Protein AF-A0A735IPE5-F1 (afdb_monomer)

Foldseek 3Di:
DVVCVVVVHWDADPPPRQTRVDPVSVVVVVVVVVVVVVVVVVVVVVVVVVVVVLVVVLVVCVVVVNDNVVSCVVSVDPD

pLDDT: mean 90.32, std 7.16, range [58.31, 98.12]

Organism: Salmonella typhisuis (NCBI:txid41529)

Secondary structure (DSSP, 8-state):
-HHHHHTTPPPB-SSS--BTTSHHHHHHHHHHHHHHHHHHHHHHHHHHHHHHHHHHHHHHHHHTT--HHHHHHHHT---

InterPro domains:
  IPR006119 Resolvase, N-terminal catalytic domain [PF00239] (1-57)
  IPR006119 Resolvase, N-terminal catalytic domain [PS51736] (1-58)
  IPR036162 Resolvase-like, N-terminal catalytic domain superfamily [G3DSA:3.40.50.1390] (1-65)
  IPR036162 Resolvase-like, N-terminal catalytic domain superfamily [SSF53041] (2-57)
  IPR050639 Site-specific recombinase resolvase [PTHR30461] (2-67)

Radius of gyration: 22.96 Å; Cα contacts (8 Å, |Δi|>4): 42; chains: 1; bounding box: 42×21×59 Å

Structure (mmCIF, N/CA/C/O backbone):
data_AF-A0A735IPE5-F1
#
_entry.id   AF-A0A735IPE5-F1
#
loop_
_atom_site.group_PDB
_atom_site.id
_atom_site.type_symbol
_atom_site.label_atom_id
_atom_site.label_alt_id
_atom_site.label_comp_id
_atom_site.label_asym_id
_atom_site.label_entity_id
_atom_site.label_seq_id
_atom_site.pdbx_PDB_ins_code
_atom_site.Cartn_x
_atom_site.Cartn_y
_atom_site.Cartn_z
_atom_site.occupancy
_atom_site.B_iso_or_equiv
_atom_site.auth_seq_id
_atom_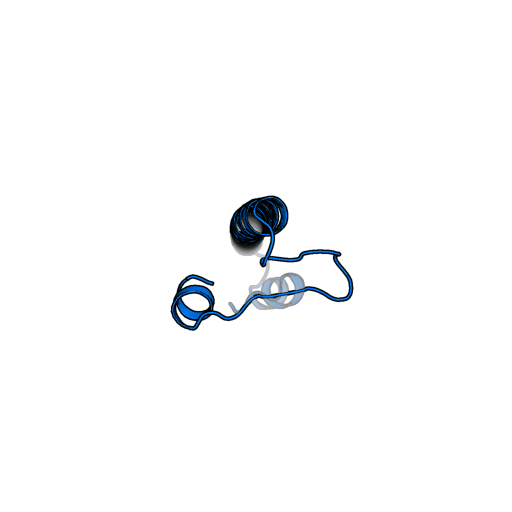site.auth_comp_id
_atom_site.auth_asym_id
_atom_site.auth_atom_i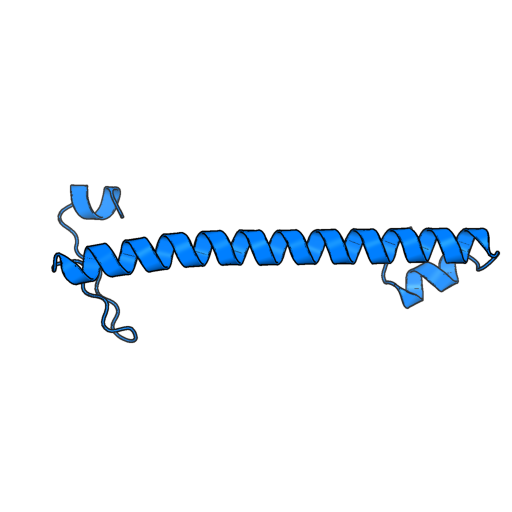d
_atom_site.pdbx_PDB_model_num
ATOM 1 N N . MET A 1 1 ? -12.501 5.199 7.231 1.00 79.38 1 MET A N 1
ATOM 2 C CA . MET A 1 1 ? -12.395 5.003 8.697 1.00 79.38 1 MET A CA 1
ATOM 3 C C . MET A 1 1 ? -13.115 6.080 9.476 1.00 79.38 1 MET A C 1
ATOM 5 O O . MET A 1 1 ? -13.875 5.713 10.357 1.00 79.38 1 MET A O 1
ATOM 9 N N . GLU A 1 2 ? -12.916 7.361 9.151 1.00 81.69 2 GLU A N 1
ATOM 10 C CA . GLU A 1 2 ? -13.650 8.468 9.786 1.00 81.69 2 GLU A CA 1
ATOM 11 C C . GLU A 1 2 ? -15.170 8.225 9.756 1.00 81.69 2 GLU A C 1
ATOM 13 O O . GLU A 1 2 ? -15.798 8.164 10.804 1.00 81.69 2 GLU A O 1
ATOM 18 N N . GLU A 1 3 ? -15.713 7.882 8.583 1.00 89.75 3 GLU A N 1
ATOM 19 C CA . GLU A 1 3 ? -17.136 7.553 8.398 1.00 89.75 3 GLU A CA 1
ATOM 20 C C . GLU A 1 3 ? -17.620 6.364 9.258 1.00 89.75 3 GLU A C 1
ATOM 22 O O 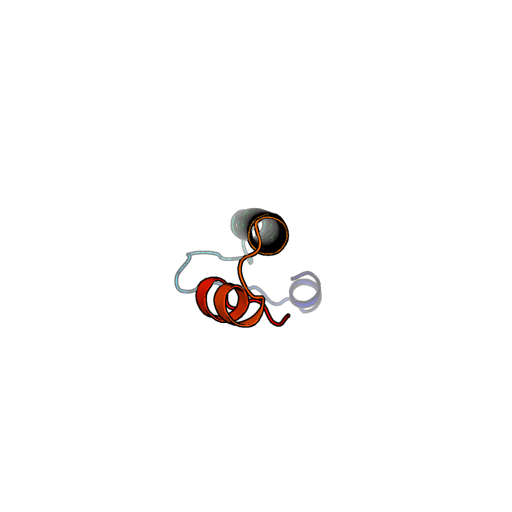. GLU A 1 3 ? -18.711 6.386 9.824 1.00 89.75 3 GLU A O 1
ATOM 27 N N . LEU A 1 4 ? -16.806 5.309 9.403 1.00 88.00 4 LEU A N 1
ATOM 28 C CA . LEU A 1 4 ? -17.149 4.169 10.267 1.00 88.00 4 LEU A CA 1
ATOM 29 C C . LEU A 1 4 ? -17.194 4.597 11.736 1.00 88.00 4 LEU A C 1
ATOM 31 O O . LEU A 1 4 ? -18.082 4.177 12.475 1.00 88.00 4 LEU A O 1
ATOM 35 N N . ARG A 1 5 ? -16.270 5.475 12.138 1.00 84.06 5 ARG A N 1
ATOM 36 C CA . ARG A 1 5 ? -16.182 6.003 13.499 1.00 84.06 5 ARG A CA 1
ATOM 37 C C . ARG A 1 5 ? -17.357 6.923 13.823 1.00 84.06 5 ARG A C 1
ATOM 39 O O . ARG A 1 5 ? -17.928 6.796 14.901 1.00 84.06 5 ARG A O 1
ATOM 46 N N . GLU A 1 6 ? -17.753 7.787 12.891 1.00 90.75 6 GLU A N 1
ATOM 47 C CA . GLU A 1 6 ? -18.951 8.637 13.000 1.00 90.75 6 GLU A CA 1
ATOM 48 C C . GLU A 1 6 ? -20.228 7.810 13.187 1.00 90.75 6 GLU A C 1
ATOM 50 O O . GLU A 1 6 ? -21.147 8.217 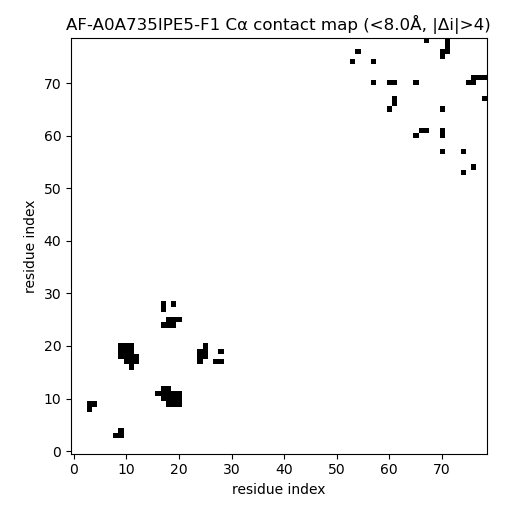13.893 1.00 90.75 6 GLU A O 1
ATOM 55 N N . ARG A 1 7 ? -20.257 6.603 12.616 1.00 93.88 7 ARG A N 1
ATOM 56 C CA . ARG A 1 7 ? -21.355 5.640 12.755 1.00 93.88 7 ARG A CA 1
ATOM 57 C C . ARG A 1 7 ? -21.233 4.732 13.986 1.00 93.88 7 ARG A C 1
ATOM 59 O O . ARG A 1 7 ? -22.061 3.840 14.152 1.00 93.88 7 ARG A O 1
ATOM 66 N N . GLY A 1 8 ? -20.213 4.915 14.830 1.00 90.50 8 GLY A N 1
ATOM 67 C CA . GLY A 1 8 ? -19.966 4.083 16.015 1.00 90.50 8 GLY A CA 1
ATOM 68 C C . GLY A 1 8 ? -19.519 2.647 15.704 1.00 90.50 8 GLY A C 1
ATOM 69 O O . GLY A 1 8 ? -19.644 1.767 16.554 1.00 90.50 8 GLY A O 1
ATOM 70 N N . VAL A 1 9 ? -19.017 2.389 14.494 1.00 92.94 9 VAL A N 1
ATOM 71 C CA . VAL A 1 9 ? -18.603 1.059 14.031 1.00 92.94 9 VAL A CA 1
ATOM 72 C C . VAL A 1 9 ? -17.098 0.870 14.222 1.00 92.94 9 VAL A C 1
ATOM 74 O O . VAL A 1 9 ? -16.294 1.695 13.791 1.00 92.94 9 VAL A O 1
ATOM 77 N N . ASN A 1 10 ? -16.712 -0.263 14.816 1.00 90.06 10 ASN A N 1
ATOM 78 C CA . ASN A 1 10 ? -15.315 -0.675 14.945 1.00 90.06 10 ASN A CA 1
ATOM 79 C C . ASN A 1 10 ? -14.945 -1.699 13.865 1.00 90.06 10 ASN A C 1
ATOM 81 O O . ASN A 1 10 ? -15.707 -2.616 13.568 1.00 90.06 10 ASN A O 1
ATOM 85 N N . PHE A 1 11 ? -13.743 -1.565 13.315 1.00 89.25 11 PHE A N 1
ATOM 86 C CA . PHE A 1 11 ? -13.113 -2.553 12.445 1.00 89.25 11 PHE A CA 1
ATOM 87 C C . PHE A 1 11 ? -12.242 -3.511 13.260 1.00 89.25 11 PHE A C 1
ATOM 89 O O . PHE A 1 11 ? -11.417 -3.066 14.068 1.00 89.25 11 PHE A O 1
ATOM 96 N N . ARG A 1 12 ? -12.386 -4.811 12.997 1.00 90.50 12 ARG A N 1
ATOM 97 C CA . ARG A 1 12 ? -11.526 -5.857 13.543 1.00 90.50 12 ARG A CA 1
ATOM 98 C C . ARG A 1 12 ? -11.086 -6.805 12.431 1.00 90.50 12 ARG A C 1
ATOM 100 O O . ARG A 1 12 ? -11.933 -7.431 11.799 1.00 90.50 12 ARG A O 1
ATOM 107 N N . SER A 1 13 ? -9.778 -6.919 12.209 1.00 89.31 13 SER A N 1
ATOM 108 C CA . SER A 1 13 ? -9.221 -7.949 11.328 1.00 89.31 13 SER A CA 1
ATOM 109 C C . SER A 1 13 ? -9.188 -9.286 12.068 1.00 89.31 13 SER A C 1
ATOM 111 O O . SER A 1 13 ? -8.766 -9.359 13.223 1.00 89.31 13 SER A O 1
ATOM 113 N N . LEU A 1 14 ? -9.644 -10.345 11.398 1.00 88.94 14 LEU A N 1
ATOM 114 C CA . LEU A 1 14 ? -9.605 -11.712 11.925 1.00 88.94 14 LEU A CA 1
ATOM 115 C C . LEU A 1 14 ? -8.227 -12.360 11.749 1.00 88.94 14 LEU A C 1
ATOM 117 O O . LEU A 1 14 ? -7.880 -13.265 12.500 1.00 88.94 14 LEU A O 1
ATOM 121 N N . THR A 1 15 ? -7.454 -11.894 10.770 1.00 87.25 15 THR A N 1
ATOM 122 C CA . THR A 1 15 ? -6.152 -12.451 10.384 1.00 87.25 15 THR A CA 1
ATOM 123 C C . THR A 1 15 ? -4.990 -11.656 10.960 1.00 87.25 15 THR A C 1
ATOM 125 O O . THR A 1 15 ? -4.008 -12.240 11.404 1.00 87.25 15 THR A O 1
ATOM 128 N N . ASP A 1 16 ? -5.120 -10.331 11.021 1.00 74.88 16 ASP A N 1
ATOM 129 C CA . ASP A 1 16 ? -3.983 -9.431 11.268 1.00 74.88 16 ASP A CA 1
ATOM 130 C C . ASP A 1 16 ? -3.971 -8.855 12.691 1.00 74.88 16 ASP A C 1
ATOM 132 O O . ASP A 1 16 ? -3.202 -7.950 12.997 1.00 74.88 16 ASP A O 1
ATOM 136 N N . SER A 1 17 ? -4.838 -9.363 13.577 1.00 79.38 17 SER A N 1
ATOM 137 C CA . SER A 1 17 ? -4.980 -8.926 14.980 1.00 79.38 17 SER A CA 1
ATOM 138 C C . SER A 1 17 ? -5.176 -7.410 15.171 1.00 79.38 17 SER A C 1
ATOM 140 O O . SER A 1 17 ? -4.869 -6.861 16.228 1.00 79.38 17 SER A O 1
ATOM 142 N N . ILE A 1 18 ? -5.713 -6.714 14.166 1.00 88.38 18 ILE A N 1
ATOM 143 C CA . ILE A 1 18 ? -6.022 -5.283 14.254 1.00 88.38 18 ILE A CA 1
ATOM 144 C C . ILE A 1 18 ? -7.416 -5.118 14.853 1.00 88.38 18 ILE A C 1
ATOM 146 O O . ILE A 1 18 ? -8.38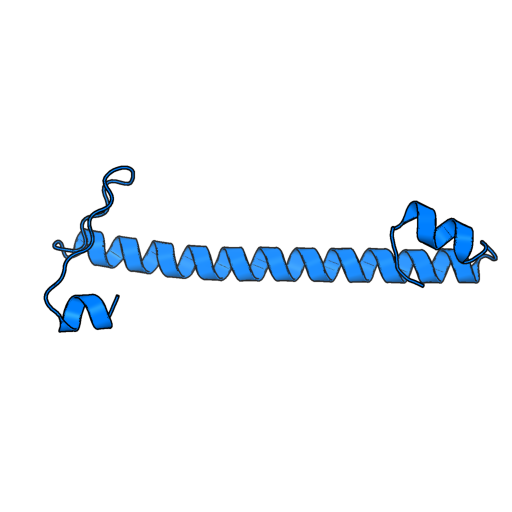9 -5.561 14.252 1.00 88.38 18 ILE A O 1
ATOM 150 N N . ASP A 1 19 ? -7.530 -4.439 15.996 1.00 91.50 19 ASP A N 1
ATOM 151 C CA . ASP A 1 19 ? -8.812 -4.093 16.622 1.00 91.50 19 ASP A CA 1
ATOM 152 C C . ASP A 1 19 ? -8.904 -2.586 16.900 1.00 91.50 19 ASP A C 1
ATOM 154 O O . ASP A 1 19 ? -8.324 -2.053 17.852 1.00 91.50 19 ASP A O 1
ATOM 158 N N . THR A 1 20 ? -9.667 -1.888 16.062 1.00 92.69 20 THR A N 1
ATOM 159 C CA . THR A 1 20 ? -9.811 -0.423 16.117 1.00 92.69 20 THR A CA 1
ATOM 160 C C . THR A 1 20 ? -10.746 0.071 17.224 1.00 92.69 20 THR A C 1
ATOM 162 O O . THR A 1 20 ? -10.846 1.282 17.442 1.00 92.69 20 THR A O 1
ATOM 165 N N . SER A 1 21 ? -11.357 -0.832 18.002 1.00 92.25 21 SER A N 1
ATOM 166 C CA . SER A 1 21 ? -12.002 -0.447 19.264 1.00 92.25 21 SER A CA 1
ATOM 167 C C . SER A 1 21 ? -10.976 0.040 20.299 1.00 92.25 21 SER A C 1
ATOM 169 O O . SER A 1 21 ? -11.276 0.899 21.132 1.00 92.25 21 SER A O 1
ATOM 171 N N . THR A 1 22 ? -9.719 -0.403 20.190 1.00 91.88 22 THR A N 1
ATOM 172 C CA . THR A 1 22 ? -8.628 -0.016 21.095 1.00 91.88 22 THR A CA 1
ATOM 173 C C . THR A 1 22 ? -7.831 1.189 20.567 1.00 91.88 22 THR A C 1
ATOM 175 O O . THR A 1 22 ? -7.669 1.338 19.351 1.00 91.88 22 THR A O 1
ATOM 178 N N . PRO A 1 23 ? -7.272 2.054 21.441 1.00 91.69 23 PRO A N 1
ATOM 179 C CA . PRO A 1 23 ? -6.386 3.141 21.009 1.00 91.69 23 PRO A CA 1
ATOM 180 C C . PRO A 1 23 ? -5.173 2.651 20.206 1.00 91.69 23 PRO A C 1
ATOM 182 O O . PRO A 1 23 ? -4.834 3.242 19.182 1.00 91.69 23 PRO A O 1
ATOM 185 N N . MET A 1 24 ? -4.562 1.541 20.632 1.00 91.44 24 MET A N 1
ATOM 186 C CA . MET A 1 24 ? -3.402 0.951 19.960 1.00 91.44 24 MET A CA 1
ATOM 187 C C . MET A 1 24 ? -3.758 0.421 18.566 1.00 91.44 24 MET A C 1
ATOM 189 O O . M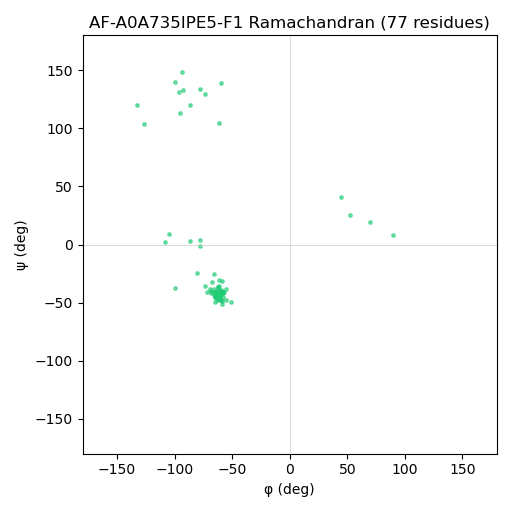ET A 1 24 ? -3.031 0.685 17.613 1.00 91.44 24 MET A O 1
ATOM 193 N N . GLY A 1 25 ? -4.895 -0.265 18.412 1.00 91.81 25 GLY A N 1
ATOM 194 C CA . GLY A 1 25 ? -5.319 -0.771 17.108 1.00 91.81 25 GLY A CA 1
ATOM 195 C C . GLY A 1 25 ? -5.685 0.339 16.121 1.00 91.81 25 GLY A C 1
ATOM 196 O O . GLY A 1 25 ? -5.396 0.205 14.935 1.00 91.81 25 GLY A O 1
ATOM 197 N N . ARG A 1 26 ? -6.229 1.474 16.588 1.00 91.38 26 ARG A N 1
ATOM 198 C CA . ARG A 1 26 ? -6.413 2.665 15.733 1.00 91.38 26 ARG A CA 1
ATOM 199 C C . ARG A 1 26 ? -5.085 3.254 15.276 1.00 91.38 26 ARG A C 1
ATOM 201 O O . ARG A 1 26 ? -4.934 3.558 14.098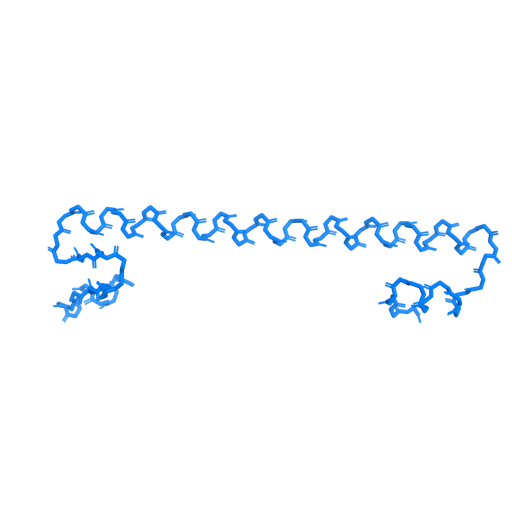 1.00 91.38 26 ARG A O 1
ATOM 208 N N . PHE A 1 27 ? -4.128 3.393 16.190 1.00 91.38 27 PHE A N 1
ATOM 209 C CA . PHE A 1 27 ? -2.793 3.890 15.862 1.00 91.38 27 PHE A CA 1
ATOM 210 C C . PHE A 1 27 ? -2.102 3.002 14.820 1.00 91.38 27 PHE A C 1
ATOM 212 O O . PHE A 1 27 ? -1.634 3.499 13.797 1.00 91.38 27 PHE A O 1
ATOM 219 N N . PHE A 1 28 ? -2.114 1.685 15.033 1.00 91.44 28 PHE A N 1
ATOM 220 C CA . PHE A 1 28 ? -1.515 0.737 14.099 1.00 91.44 28 PHE A CA 1
ATOM 221 C C . PHE A 1 28 ? -2.211 0.758 12.732 1.00 91.44 28 PHE A C 1
ATOM 223 O O . PHE A 1 28 ? -1.540 0.783 11.705 1.00 91.44 28 PHE A O 1
ATOM 230 N N . PHE A 1 29 ? -3.546 0.841 12.703 1.00 90.88 29 PHE A N 1
ATOM 231 C CA . PHE A 1 29 ? -4.297 0.979 11.454 1.00 90.88 29 PHE A CA 1
ATOM 232 C C . PHE A 1 29 ? -3.876 2.229 10.661 1.00 90.88 29 PHE A C 1
ATOM 234 O O . PHE A 1 29 ? -3.713 2.153 9.445 1.00 90.88 29 PHE A O 1
ATOM 241 N N . HIS A 1 30 ? -3.658 3.369 11.327 1.00 91.56 30 HIS A N 1
ATOM 242 C CA . HIS A 1 30 ? -3.182 4.586 10.663 1.00 91.56 30 HIS A CA 1
ATOM 243 C C . HIS A 1 30 ? -1.773 4.436 10.082 1.00 91.56 30 HIS A C 1
ATOM 245 O O . HIS A 1 30 ? -1.552 4.852 8.946 1.00 91.56 30 HIS A O 1
ATOM 251 N N . ILE A 1 31 ? -0.846 3.809 10.815 1.00 94.00 31 ILE A N 1
ATOM 252 C CA . ILE A 1 31 ? 0.500 3.515 10.297 1.00 94.00 31 ILE A CA 1
ATOM 253 C C . ILE A 1 31 ? 0.412 2.625 9.059 1.00 94.00 31 ILE A C 1
ATOM 255 O O . ILE A 1 31 ? 1.030 2.933 8.046 1.00 94.00 31 ILE A O 1
ATOM 259 N N . MET A 1 32 ? -0.379 1.552 9.116 1.00 92.00 32 MET A N 1
ATOM 260 C CA . MET A 1 32 ? -0.545 0.647 7.978 1.00 92.00 32 MET A CA 1
ATOM 261 C C . MET A 1 32 ? -1.164 1.352 6.768 1.00 92.00 32 MET A C 1
ATOM 263 O O . MET A 1 32 ? -0.749 1.094 5.643 1.00 92.00 32 MET A O 1
ATOM 267 N N . GLY A 1 33 ? -2.105 2.275 6.990 1.00 92.50 33 GLY A N 1
ATOM 268 C CA . GLY A 1 33 ? -2.650 3.124 5.930 1.00 92.50 33 GLY A CA 1
ATOM 269 C C . GLY A 1 33 ? -1.580 3.992 5.263 1.00 92.50 33 GLY A C 1
ATOM 270 O O . GLY A 1 33 ? -1.479 3.993 4.040 1.00 92.50 33 GLY A O 1
ATOM 271 N N . ALA A 1 34 ? -0.743 4.665 6.059 1.00 96.00 34 ALA A N 1
ATOM 272 C CA . ALA A 1 34 ? 0.355 5.486 5.546 1.00 96.00 34 ALA A CA 1
ATOM 273 C C . ALA A 1 34 ? 1.416 4.650 4.804 1.00 96.00 34 ALA A C 1
ATOM 275 O O . ALA A 1 34 ? 1.908 5.056 3.754 1.00 96.00 34 ALA A O 1
ATOM 276 N N . LEU A 1 35 ? 1.744 3.458 5.315 1.00 96.44 35 LEU A N 1
ATOM 277 C CA . LEU A 1 35 ? 2.661 2.533 4.646 1.00 96.44 35 LEU A CA 1
ATOM 278 C C . LEU A 1 35 ? 2.102 2.054 3.304 1.00 96.44 35 LEU A C 1
ATOM 280 O O . LEU A 1 35 ? 2.823 2.071 2.311 1.00 96.44 35 LEU A O 1
ATOM 284 N N . ALA A 1 36 ? 0.822 1.680 3.253 1.00 95.62 36 ALA A N 1
ATOM 285 C CA . ALA A 1 36 ? 0.178 1.244 2.017 1.00 95.62 36 ALA A CA 1
ATOM 286 C C . ALA A 1 36 ? 0.156 2.354 0.949 1.00 95.62 36 ALA A C 1
ATOM 288 O O . ALA A 1 36 ? 0.322 2.076 -0.241 1.00 95.62 36 ALA A O 1
ATOM 289 N N . GLU A 1 37 ? -0.024 3.613 1.359 1.00 96.94 37 GLU A N 1
ATOM 290 C CA . GLU A 1 37 ? 0.065 4.771 0.464 1.00 96.94 37 GLU A CA 1
ATOM 291 C C . GLU A 1 37 ? 1.487 4.950 -0.086 1.00 96.94 37 GLU A C 1
ATOM 293 O O . GLU A 1 37 ? 1.673 4.995 -1.302 1.00 96.94 37 GLU A O 1
ATOM 298 N N . MET A 1 38 ? 2.502 4.925 0.782 1.00 97.88 38 MET A N 1
ATOM 299 C CA . MET A 1 38 ? 3.907 4.994 0.367 1.00 97.88 38 MET A CA 1
ATOM 300 C C . MET A 1 38 ? 4.282 3.855 -0.596 1.00 97.88 38 MET A C 1
ATOM 302 O O . MET A 1 38 ? 4.923 4.081 -1.623 1.00 97.88 38 MET A O 1
ATOM 306 N N . GLU A 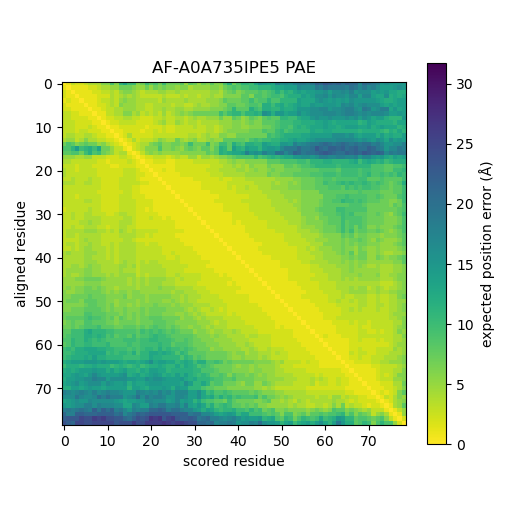1 39 ? 3.882 2.616 -0.303 1.00 98.06 39 GLU A N 1
ATOM 307 C CA . GLU A 1 39 ? 4.147 1.473 -1.182 1.00 98.06 39 GLU A CA 1
ATOM 308 C C . GLU A 1 39 ? 3.499 1.648 -2.557 1.00 98.06 39 GLU A C 1
ATOM 310 O O . GLU A 1 39 ? 4.122 1.354 -3.584 1.00 98.06 39 GLU A O 1
ATOM 315 N N . ARG A 1 40 ? 2.267 2.171 -2.597 1.00 97.44 40 ARG A N 1
ATOM 316 C CA . ARG A 1 40 ? 1.573 2.480 -3.848 1.00 97.44 40 ARG A CA 1
ATOM 317 C C . ARG A 1 40 ? 2.349 3.506 -4.669 1.00 97.44 40 ARG A C 1
ATOM 319 O O . ARG A 1 40 ? 2.500 3.307 -5.877 1.00 97.44 40 ARG A O 1
ATOM 326 N N . GLU A 1 41 ? 2.836 4.569 -4.040 1.00 98.12 41 GLU A N 1
ATOM 327 C CA . GLU A 1 41 ? 3.644 5.594 -4.706 1.00 98.12 41 GLU A CA 1
ATOM 328 C C . GLU A 1 41 ? 4.941 5.009 -5.273 1.00 98.12 41 GLU A C 1
ATOM 330 O O . GLU A 1 41 ? 5.232 5.197 -6.456 1.00 98.12 41 GLU A O 1
ATOM 335 N N . LEU A 1 42 ? 5.659 4.202 -4.486 1.00 98.06 42 LEU A N 1
ATOM 336 C CA . LEU A 1 42 ? 6.896 3.545 -4.919 1.00 98.06 42 LEU A CA 1
ATOM 337 C C . LEU A 1 42 ? 6.675 2.590 -6.101 1.00 98.06 42 LEU A C 1
ATOM 339 O O . LEU A 1 42 ? 7.502 2.520 -7.013 1.00 98.06 42 LEU A O 1
ATOM 343 N N . ILE A 1 43 ? 5.568 1.842 -6.118 1.00 97.44 43 ILE A N 1
ATOM 344 C CA . ILE A 1 43 ? 5.219 0.967 -7.249 1.00 97.44 43 ILE A CA 1
ATOM 345 C C . ILE A 1 43 ? 4.976 1.797 -8.515 1.00 97.44 43 ILE A C 1
ATOM 347 O O . ILE A 1 43 ? 5.461 1.442 -9.595 1.00 97.44 43 ILE A O 1
ATOM 351 N N . VAL A 1 44 ? 4.244 2.908 -8.396 1.00 98.00 44 VAL A N 1
ATOM 352 C CA . VAL A 1 44 ? 3.969 3.811 -9.522 1.00 98.00 44 VAL A CA 1
ATOM 353 C C . VAL A 1 44 ? 5.263 4.421 -10.054 1.00 98.00 44 VAL A C 1
ATOM 355 O O . VAL A 1 44 ? 5.478 4.419 -11.267 1.00 98.00 44 VAL A O 1
ATOM 358 N N . GLU A 1 45 ? 6.136 4.896 -9.169 1.00 97.38 45 GLU A N 1
ATOM 359 C CA . GLU A 1 45 ? 7.430 5.469 -9.536 1.00 97.38 45 GLU A CA 1
ATOM 360 C C . GLU A 1 45 ? 8.289 4.462 -10.308 1.00 97.38 45 GLU A C 1
ATOM 362 O O . GLU A 1 45 ? 8.718 4.744 -11.429 1.00 97.38 45 GLU A O 1
ATOM 367 N N . ARG A 1 46 ? 8.457 3.243 -9.776 1.00 97.12 46 ARG A N 1
ATOM 368 C CA . ARG A 1 46 ? 9.226 2.180 -10.448 1.00 97.12 46 ARG A CA 1
ATOM 369 C C . ARG A 1 46 ? 8.644 1.817 -11.808 1.00 97.12 46 ARG A C 1
ATOM 371 O O . ARG A 1 46 ? 9.394 1.600 -12.757 1.00 97.12 46 ARG A O 1
ATOM 378 N N . THR A 1 47 ? 7.318 1.773 -11.916 1.00 96.38 47 THR A N 1
ATOM 379 C CA . THR A 1 47 ? 6.642 1.480 -13.186 1.00 96.38 47 THR A CA 1
ATOM 380 C C . THR A 1 47 ? 6.939 2.565 -14.220 1.00 96.38 47 THR A C 1
ATOM 382 O O . THR A 1 47 ? 7.286 2.256 -15.359 1.00 96.38 47 THR A O 1
ATOM 385 N N . ARG A 1 48 ? 6.858 3.842 -13.827 1.00 96.25 48 ARG A N 1
ATOM 386 C CA . ARG A 1 48 ? 7.177 4.974 -14.710 1.00 96.25 48 ARG A CA 1
ATOM 387 C C . ARG A 1 48 ? 8.638 4.955 -15.147 1.00 96.25 48 ARG A C 1
ATOM 389 O O . ARG A 1 48 ? 8.893 5.027 -16.346 1.00 96.25 48 ARG A O 1
ATOM 396 N N . ALA A 1 49 ? 9.567 4.767 -14.212 1.00 95.56 49 ALA A N 1
ATOM 397 C CA . ALA A 1 49 ? 10.993 4.672 -14.515 1.00 95.56 49 ALA A CA 1
ATOM 398 C C . ALA A 1 49 ? 11.299 3.521 -15.492 1.00 95.56 49 ALA A C 1
ATOM 400 O O . ALA A 1 49 ? 12.056 3.691 -16.449 1.00 95.56 49 ALA A O 1
ATOM 401 N N . GLY A 1 50 ? 10.661 2.359 -15.306 1.00 93.31 50 GLY A N 1
ATOM 402 C CA . GLY A 1 50 ? 10.780 1.225 -16.224 1.00 93.31 50 GLY A CA 1
ATOM 403 C C . GLY A 1 50 ? 10.263 1.538 -17.633 1.00 93.31 50 GLY A C 1
ATOM 404 O O . GLY A 1 50 ? 10.938 1.239 -18.620 1.00 93.31 50 GLY A O 1
ATOM 405 N N . LEU A 1 51 ? 9.101 2.192 -17.740 1.00 92.50 51 LEU A N 1
ATOM 406 C CA . LEU A 1 51 ? 8.528 2.610 -19.024 1.00 92.50 51 LEU A CA 1
ATOM 407 C C . LEU A 1 51 ? 9.403 3.646 -19.741 1.00 92.50 51 LEU A C 1
ATOM 409 O O . LEU A 1 51 ? 9.594 3.556 -20.954 1.00 92.50 51 LEU A O 1
ATOM 413 N N . GLU A 1 52 ? 9.954 4.618 -19.017 1.00 93.44 52 GLU A N 1
ATOM 414 C CA . GLU A 1 52 ? 10.878 5.610 -19.575 1.00 93.44 52 GLU A CA 1
ATOM 415 C C . GLU A 1 52 ? 12.160 4.958 -20.097 1.00 93.44 52 GLU A C 1
ATOM 417 O O . GLU A 1 52 ? 12.568 5.226 -21.230 1.00 93.44 52 GLU A O 1
ATOM 422 N N . ALA A 1 53 ? 12.748 4.036 -19.330 1.00 92.81 53 ALA A N 1
ATOM 423 C CA . ALA A 1 53 ? 13.922 3.283 -19.758 1.00 92.81 53 ALA A CA 1
ATOM 424 C C . ALA A 1 53 ? 13.641 2.443 -21.018 1.00 92.81 53 ALA A C 1
ATOM 426 O O . ALA A 1 53 ? 14.439 2.451 -21.961 1.00 92.81 53 ALA A O 1
ATOM 427 N N . ALA A 1 54 ? 12.487 1.769 -21.080 1.00 90.88 54 ALA A N 1
ATOM 428 C CA . ALA A 1 54 ? 12.068 0.996 -22.249 1.00 90.88 54 ALA A CA 1
ATOM 429 C C . ALA A 1 54 ? 11.856 1.884 -23.489 1.00 90.88 54 ALA A C 1
ATOM 431 O O . ALA A 1 54 ? 12.290 1.534 -24.592 1.00 90.88 54 ALA A O 1
ATOM 432 N N . ARG A 1 55 ? 11.254 3.069 -23.321 1.00 89.69 55 ARG A N 1
ATOM 433 C CA . ARG A 1 55 ? 11.078 4.059 -24.398 1.00 89.69 55 ARG A CA 1
ATOM 434 C C . ARG A 1 55 ? 12.411 4.607 -24.897 1.00 89.69 55 ARG A C 1
ATOM 436 O O . ARG A 1 55 ? 12.630 4.657 -26.106 1.00 89.69 55 ARG A O 1
ATOM 443 N N . ALA A 1 56 ? 13.318 4.968 -23.991 1.00 92.00 56 ALA A N 1
ATOM 444 C CA . ALA A 1 56 ? 14.655 5.432 -24.352 1.00 92.00 56 ALA A CA 1
ATOM 445 C C . ALA A 1 56 ? 15.426 4.350 -25.123 1.00 92.00 56 ALA A C 1
ATOM 447 O O . ALA A 1 56 ? 16.038 4.627 -26.155 1.00 92.00 56 ALA A O 1
ATOM 448 N N . GLN A 1 57 ? 15.343 3.094 -24.673 1.00 92.19 57 GLN A N 1
ATOM 449 C CA . GLN A 1 57 ? 15.938 1.957 -25.371 1.00 92.19 57 GLN A CA 1
ATOM 450 C C . GLN A 1 57 ? 15.340 1.756 -26.767 1.00 92.19 57 GLN A C 1
ATOM 452 O O . GLN A 1 57 ? 16.085 1.614 -27.735 1.00 92.19 57 GLN A O 1
ATOM 457 N N . THR A 1 58 ? 14.015 1.811 -26.882 1.00 91.69 58 THR A N 1
ATOM 458 C CA . THR A 1 58 ? 13.297 1.739 -28.160 1.00 91.69 58 THR A CA 1
ATOM 459 C C . THR A 1 58 ? 13.782 2.819 -29.131 1.00 91.69 58 THR A C 1
ATOM 461 O O . THR A 1 58 ? 14.134 2.513 -30.271 1.00 91.69 58 THR A O 1
ATOM 464 N N . GLY A 1 59 ? 13.886 4.071 -28.669 1.00 91.44 59 GLY A N 1
ATOM 465 C CA . GLY A 1 59 ? 14.393 5.192 -29.465 1.00 91.44 59 GLY A CA 1
ATOM 466 C C . GLY A 1 59 ? 15.834 4.990 -29.939 1.00 91.44 59 GLY A C 1
ATOM 467 O O . GLY A 1 59 ? 16.127 5.219 -31.113 1.00 91.44 59 GLY A O 1
ATOM 468 N N . ARG A 1 60 ? 16.720 4.486 -29.067 1.00 94.12 60 ARG A N 1
ATOM 469 C CA . ARG A 1 60 ? 18.110 4.158 -29.433 1.00 94.12 60 ARG A CA 1
ATOM 470 C C . ARG A 1 60 ? 18.191 3.098 -30.531 1.00 94.12 60 ARG A C 1
ATOM 472 O O . ARG A 1 60 ? 18.950 3.272 -31.477 1.00 94.12 60 ARG A O 1
ATOM 479 N N . LEU A 1 61 ? 17.413 2.020 -30.425 1.00 93.31 61 LEU A N 1
ATOM 480 C CA . LEU A 1 61 ? 17.430 0.930 -31.407 1.00 93.31 61 LEU A CA 1
ATOM 481 C C . LEU A 1 61 ? 16.903 1.380 -32.773 1.00 93.31 61 LEU A C 1
ATOM 483 O O . LEU A 1 61 ? 17.500 1.049 -33.795 1.00 93.31 61 LEU A O 1
ATOM 487 N N . ILE A 1 62 ? 15.832 2.179 -32.793 1.00 91.12 62 ILE A N 1
ATOM 488 C CA . ILE A 1 62 ? 15.315 2.775 -34.033 1.00 91.12 62 ILE A CA 1
ATOM 489 C C . ILE A 1 62 ? 16.364 3.710 -34.651 1.00 91.12 62 ILE A C 1
ATOM 491 O O . ILE A 1 62 ? 16.620 3.628 -35.850 1.00 91.12 62 ILE A O 1
ATOM 495 N N . GLY A 1 63 ? 17.012 4.558 -33.843 1.00 92.50 63 GLY A N 1
ATOM 496 C CA . GLY A 1 63 ? 18.087 5.447 -34.300 1.00 92.50 63 GLY A CA 1
ATOM 497 C C . GLY A 1 63 ? 19.309 4.702 -34.853 1.00 92.50 63 GLY A C 1
ATOM 498 O O . GLY A 1 63 ? 19.946 5.180 -35.785 1.00 92.50 63 GLY A O 1
ATOM 499 N N . ALA A 1 64 ? 19.592 3.502 -34.341 1.00 95.44 64 ALA A N 1
ATOM 500 C CA . ALA A 1 64 ? 20.626 2.604 -34.857 1.00 95.44 64 ALA A CA 1
ATOM 501 C C . ALA A 1 64 ? 20.213 1.844 -36.139 1.00 95.44 64 ALA A C 1
ATOM 503 O O . ALA A 1 64 ? 20.963 0.995 -36.617 1.00 95.44 64 ALA A O 1
ATOM 504 N N . GLY A 1 65 ? 19.029 2.125 -36.697 1.00 93.81 65 GLY A N 1
ATOM 505 C CA . GLY A 1 65 ? 18.539 1.536 -37.945 1.00 93.81 65 GLY A CA 1
ATOM 506 C C . GLY A 1 65 ? 17.739 0.242 -37.779 1.00 93.81 65 GLY A C 1
ATOM 507 O O . GLY A 1 65 ? 17.404 -0.394 -38.780 1.00 93.81 65 GLY A O 1
ATOM 508 N N . ILE A 1 66 ? 17.400 -0.169 -36.550 1.00 94.50 66 ILE A N 1
ATOM 509 C CA . ILE A 1 66 ? 16.549 -1.347 -36.345 1.00 94.50 66 ILE A CA 1
ATOM 510 C C . ILE A 1 66 ? 15.094 -1.010 -36.729 1.00 94.50 66 ILE A C 1
ATOM 512 O O . ILE A 1 66 ? 14.547 -0.018 -36.240 1.00 94.50 66 ILE A O 1
ATOM 516 N N . PRO A 1 67 ? 14.424 -1.835 -37.563 1.00 93.31 67 PRO A N 1
ATOM 517 C CA . PRO A 1 67 ? 13.046 -1.584 -37.980 1.00 93.31 67 PRO A CA 1
ATOM 518 C C . PRO A 1 67 ? 12.070 -1.519 -36.802 1.00 93.31 67 PRO A C 1
ATOM 520 O O . PRO A 1 67 ? 12.111 -2.366 -35.905 1.00 93.31 67 PRO A O 1
ATOM 523 N N . ARG A 1 68 ? 11.125 -0.571 -36.851 1.00 89.44 68 ARG A N 1
ATOM 524 C CA . ARG A 1 68 ? 10.124 -0.345 -35.789 1.00 89.44 68 ARG A CA 1
ATOM 525 C C . ARG A 1 68 ? 9.315 -1.603 -35.467 1.00 89.44 68 ARG A C 1
ATOM 527 O O . ARG A 1 68 ? 9.096 -1.875 -34.292 1.00 89.44 68 ARG A O 1
ATOM 534 N N . GLN A 1 69 ? 8.955 -2.411 -36.475 1.00 91.00 69 GLN A N 1
ATOM 535 C CA . GLN A 1 69 ? 8.204 -3.657 -36.256 1.00 91.00 69 GLN A CA 1
ATOM 536 C C . GLN A 1 69 ? 8.983 -4.647 -35.383 1.00 91.00 69 GLN A C 1
ATOM 538 O O . GLN A 1 69 ? 8.398 -5.342 -34.561 1.00 91.00 69 GLN A O 1
ATOM 543 N N . ARG A 1 70 ? 10.313 -4.697 -35.532 1.00 88.88 70 ARG A N 1
ATOM 544 C CA . ARG A 1 70 ? 11.167 -5.595 -34.747 1.00 88.88 70 ARG A CA 1
ATOM 545 C C . ARG A 1 70 ? 11.271 -5.133 -33.295 1.00 88.88 70 ARG A C 1
ATOM 547 O O . ARG A 1 70 ? 11.212 -5.961 -32.395 1.00 88.88 70 ARG A O 1
ATOM 554 N N . VAL A 1 71 ? 11.396 -3.825 -33.070 1.00 89.50 71 VAL A N 1
ATOM 555 C CA . VAL A 1 71 ? 11.491 -3.258 -31.716 1.00 89.50 71 VAL A CA 1
ATOM 556 C C . VAL A 1 71 ? 10.159 -3.380 -30.964 1.00 89.50 71 VAL A C 1
ATOM 558 O O . VAL A 1 71 ? 10.170 -3.729 -29.786 1.00 89.50 71 VAL A O 1
ATOM 561 N N . ALA A 1 72 ? 9.026 -3.184 -31.649 1.00 85.50 72 ALA A N 1
ATOM 562 C CA . ALA A 1 72 ? 7.690 -3.345 -31.071 1.00 85.50 72 ALA A CA 1
ATOM 563 C C . ALA A 1 72 ? 7.457 -4.756 -30.503 1.00 85.50 72 ALA A C 1
ATOM 565 O O . ALA A 1 72 ? 6.940 -4.887 -29.402 1.00 85.50 72 ALA A O 1
ATOM 566 N N . ILE A 1 73 ? 7.917 -5.803 -31.201 1.00 85.62 73 ILE A N 1
ATOM 567 C CA . ILE A 1 73 ? 7.785 -7.198 -30.744 1.00 85.62 73 ILE A CA 1
ATOM 568 C C . ILE A 1 73 ? 8.660 -7.478 -29.512 1.00 85.62 73 ILE A C 1
ATOM 570 O O . ILE A 1 73 ? 8.238 -8.192 -28.610 1.00 85.62 73 ILE A O 1
ATOM 574 N N . THR A 1 74 ? 9.887 -6.946 -29.459 1.00 84.38 74 THR A N 1
ATOM 575 C CA . THR A 1 74 ? 10.817 -7.222 -28.347 1.00 84.38 74 THR A CA 1
ATOM 576 C C . THR A 1 74 ? 10.434 -6.505 -27.054 1.00 84.38 74 THR A C 1
ATOM 578 O O . THR A 1 74 ? 10.651 -7.051 -25.976 1.00 84.38 74 THR A O 1
ATOM 581 N N . TYR A 1 75 ? 9.904 -5.286 -27.149 1.00 84.00 75 TYR A N 1
ATOM 582 C CA . TYR A 1 75 ? 9.629 -4.444 -25.981 1.00 84.00 75 TYR A CA 1
ATOM 583 C C . TYR A 1 75 ? 8.136 -4.306 -25.663 1.00 84.00 75 TYR A C 1
ATOM 585 O O . TYR A 1 75 ? 7.805 -3.574 -24.735 1.00 84.00 75 TYR A O 1
ATOM 593 N N . ASP A 1 76 ? 7.261 -4.976 -26.424 1.00 77.50 76 ASP A N 1
ATOM 594 C CA . ASP A 1 76 ? 5.796 -4.833 -26.356 1.00 77.50 76 ASP A CA 1
ATOM 595 C C . ASP A 1 76 ? 5.363 -3.358 -26.280 1.00 77.50 76 ASP A C 1
ATOM 597 O O . ASP A 1 76 ? 4.519 -2.925 -25.496 1.00 77.50 76 ASP A O 1
ATOM 601 N N . VAL A 1 77 ? 6.051 -2.533 -27.069 1.00 70.94 77 VAL A N 1
ATOM 602 C CA . VAL A 1 77 ? 5.784 -1.103 -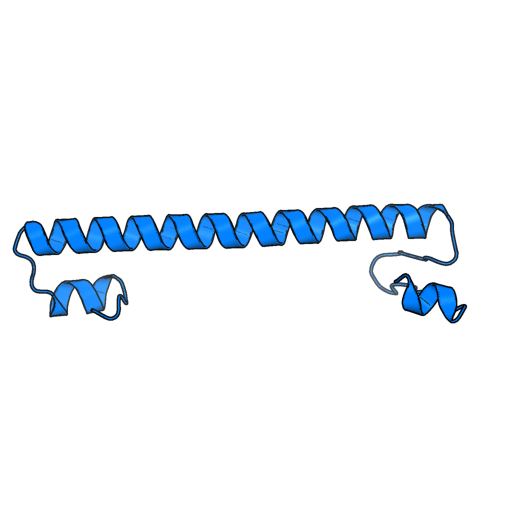27.179 1.00 70.94 77 VAL A CA 1
ATOM 603 C C . VAL A 1 77 ? 4.877 -0.900 -28.381 1.00 70.94 77 VAL A C 1
ATOM 605 O O . VAL A 1 77 ? 5.290 -1.121 -29.520 1.00 70.94 77 VAL A O 1
ATOM 608 N N . GLY A 1 78 ? 3.636 -0.474 -28.133 1.00 61.88 78 GLY A N 1
ATOM 609 C CA . GLY A 1 78 ? 2.750 0.019 -29.186 1.00 61.88 78 GLY A CA 1
ATOM 610 C C . GLY A 1 78 ? 3.385 1.249 -29.835 1.00 61.88 78 GLY A C 1
ATOM 611 O O . GLY A 1 78 ? 3.443 2.310 -29.212 1.00 61.88 78 GLY A O 1
ATOM 612 N N . LEU A 1 79 ? 3.929 1.079 -31.041 1.00 58.31 79 LEU A N 1
ATOM 613 C CA . LEU A 1 79 ? 4.622 2.107 -31.826 1.00 58.31 79 LEU A CA 1
ATOM 614 C C . LEU A 1 79 ? 3.841 2.510 -33.068 1.00 58.31 79 LEU A C 1
ATOM 616 O O . LEU A 1 79 ? 3.177 1.633 -33.660 1.00 58.31 79 LEU A O 1
#

Sequence (79 aa):
MEELRERGVNFRSLTDSIDTSTPMGRFFFHIMGALAEMERELIVERTRAGLEAARAQTGRLIGAGIPRQRVAITYDVGL

Mean predicted aligned error: 6.48 Å

Solvent-accessible surface area (backbone atoms only — not comparable to full-atom values): 4599 Å² total; per-residue (Å²): 105,69,68,39,51,76,70,74,50,69,58,67,47,91,85,76,75,36,37,42,81,39,74,66,28,41,52,51,51,51,51,53,51,53,50,53,51,53,51,52,50,52,52,52,51,53,50,49,54,51,52,52,52,53,49,54,50,49,53,52,43,44,74,74,68,45,57,67,74,62,50,28,69,76,66,73,44,95,124